Protein AF-A0AAP5QJF9-F1 (afdb_monomer_lite)

Structure (mmCIF, N/CA/C/O backbone):
data_AF-A0AAP5QJF9-F1
#
_entry.id   AF-A0AAP5QJF9-F1
#
loop_
_atom_site.group_PDB
_atom_site.id
_atom_site.type_symbol
_atom_site.label_atom_id
_atom_site.label_alt_id
_atom_site.label_comp_id
_atom_site.label_asym_id
_atom_site.label_entity_id
_atom_site.label_seq_id
_atom_site.pdbx_PDB_ins_code
_atom_site.Cartn_x
_atom_site.Cartn_y
_atom_site.Cartn_z
_atom_site.occupancy
_atom_site.B_iso_or_equiv
_atom_site.auth_seq_id
_atom_site.auth_comp_id
_atom_site.auth_asym_id
_atom_site.auth_atom_id
_atom_site.pdbx_PDB_model_num
ATOM 1 N N . GLY A 1 1 ? 22.782 22.108 -39.748 1.00 35.09 1 GLY A N 1
ATOM 2 C CA . GLY A 1 1 ? 23.891 21.528 -38.983 1.00 35.09 1 GLY A CA 1
ATOM 3 C C . GLY A 1 1 ? 23.324 20.318 -38.311 1.00 35.09 1 GLY A C 1
ATOM 4 O O . GLY A 1 1 ? 22.537 20.492 -37.391 1.00 35.09 1 GLY A O 1
ATOM 5 N N . ASP A 1 2 ? 23.595 19.149 -38.879 1.00 36.91 2 ASP A N 1
ATOM 6 C CA . ASP A 1 2 ? 23.110 17.876 -38.364 1.00 36.91 2 ASP A CA 1
ATOM 7 C C . ASP A 1 2 ? 23.613 17.688 -36.938 1.00 36.91 2 ASP A C 1
ATOM 9 O O . ASP A 1 2 ? 24.813 17.738 -36.668 1.00 36.91 2 ASP A O 1
ATOM 13 N N . VAL A 1 3 ? 22.670 17.543 -36.013 1.00 43.03 3 VAL A N 1
ATOM 14 C CA . VAL A 1 3 ? 22.968 17.090 -34.662 1.00 43.03 3 VAL A CA 1
ATOM 15 C C . VAL A 1 3 ? 23.299 15.613 -34.814 1.00 43.03 3 VAL A C 1
ATOM 17 O O . VAL A 1 3 ? 22.402 14.791 -34.993 1.00 43.03 3 VAL A O 1
ATOM 20 N N . ASP A 1 4 ? 24.596 15.316 -34.828 1.00 45.19 4 ASP A N 1
ATOM 21 C CA . ASP A 1 4 ? 25.165 13.974 -34.741 1.00 45.19 4 ASP A CA 1
ATOM 22 C C . ASP A 1 4 ? 24.701 13.353 -33.418 1.00 45.19 4 ASP A C 1
ATOM 24 O O . ASP A 1 4 ? 25.316 13.510 -32.364 1.00 45.19 4 ASP A O 1
ATOM 28 N N . LEU A 1 5 ? 23.509 12.758 -33.441 1.00 45.06 5 LEU A N 1
ATOM 29 C CA . LEU A 1 5 ? 23.016 11.953 -32.340 1.00 45.06 5 LEU A CA 1
ATOM 30 C C . LEU A 1 5 ? 23.913 10.717 -32.303 1.00 45.06 5 LEU A C 1
ATOM 32 O O . LEU A 1 5 ? 23.947 9.986 -33.295 1.00 45.06 5 LEU A O 1
ATOM 36 N N . PRO A 1 6 ? 24.622 10.453 -31.194 1.00 45.09 6 PRO A N 1
ATOM 37 C CA . PRO A 1 6 ? 25.480 9.293 -31.090 1.00 45.09 6 PRO A CA 1
ATOM 38 C C . PRO A 1 6 ? 24.593 8.047 -31.022 1.00 45.09 6 PRO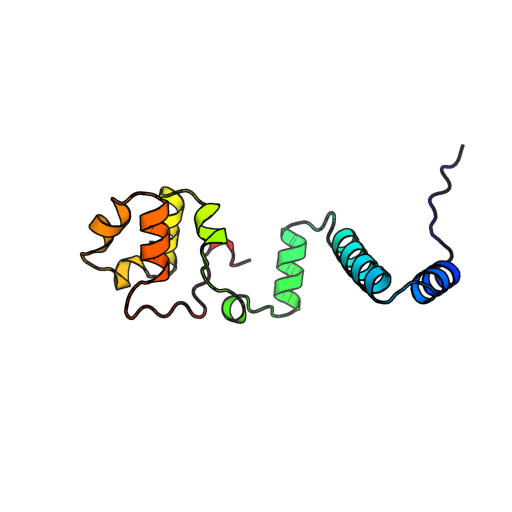 A C 1
ATOM 40 O O . PRO A 1 6 ? 24.313 7.514 -29.952 1.00 45.09 6 PRO A O 1
ATOM 43 N N . MET A 1 7 ? 24.170 7.535 -32.177 1.00 52.34 7 MET A N 1
ATOM 44 C CA . MET A 1 7 ? 23.945 6.105 -32.346 1.00 52.34 7 MET A CA 1
ATOM 45 C C . MET A 1 7 ? 25.328 5.463 -32.300 1.00 52.34 7 MET A C 1
ATOM 47 O O . MET A 1 7 ? 25.978 5.212 -33.312 1.00 52.34 7 MET A O 1
ATOM 51 N N . ALA A 1 8 ? 25.814 5.360 -31.065 1.00 57.19 8 ALA A N 1
ATOM 52 C CA . ALA A 1 8 ? 27.158 4.987 -30.701 1.00 57.19 8 ALA A CA 1
ATOM 53 C C . ALA A 1 8 ? 27.518 3.619 -31.284 1.00 57.19 8 ALA A C 1
ATOM 55 O O . ALA A 1 8 ? 26.708 2.693 -31.311 1.00 57.19 8 ALA A O 1
ATOM 56 N N . ASP A 1 9 ? 28.766 3.508 -31.719 1.00 78.88 9 ASP A N 1
ATOM 57 C CA . ASP A 1 9 ? 29.439 2.261 -32.052 1.00 78.88 9 ASP A CA 1
ATOM 58 C C . ASP A 1 9 ? 29.319 1.287 -30.863 1.00 78.88 9 ASP A C 1
ATOM 60 O O . ASP A 1 9 ? 30.087 1.351 -29.900 1.00 78.88 9 ASP A O 1
ATOM 64 N N . LEU A 1 10 ? 28.292 0.430 -30.906 1.00 76.38 10 LEU A N 1
ATOM 65 C CA . LEU A 1 10 ? 27.914 -0.477 -29.823 1.00 76.38 10 LEU A CA 1
ATOM 66 C C . LEU A 1 10 ? 29.108 -1.314 -29.322 1.00 76.38 10 LEU A C 1
ATOM 68 O O . LEU A 1 10 ? 29.290 -1.381 -28.106 1.00 76.38 10 LEU A O 1
ATOM 72 N N . PRO A 1 11 ? 29.969 -1.883 -30.194 1.00 80.88 11 PRO A N 1
ATOM 73 C CA . PRO A 1 11 ? 31.220 -2.512 -29.773 1.00 80.88 11 PRO A CA 1
ATOM 74 C C . PRO A 1 11 ? 32.099 -1.635 -28.872 1.00 80.88 11 PRO A C 1
ATOM 76 O O . PRO A 1 11 ? 32.540 -2.095 -27.820 1.00 80.88 11 PRO A O 1
ATOM 79 N N . LYS A 1 12 ? 32.326 -0.364 -29.232 1.00 80.94 12 LYS A N 1
ATOM 80 C CA . LYS A 1 12 ? 33.143 0.557 -28.421 1.00 80.94 12 LYS A CA 1
ATOM 81 C C . LYS A 1 12 ? 32.487 0.878 -27.084 1.00 80.94 12 LYS A C 1
ATOM 83 O O . LYS A 1 12 ? 33.176 0.917 -26.066 1.00 80.94 12 LYS A O 1
ATOM 88 N N . SER A 1 13 ? 31.171 1.074 -27.070 1.00 79.19 13 SER A N 1
ATOM 89 C CA . SER A 1 13 ? 30.416 1.305 -25.835 1.00 79.19 13 SER A CA 1
ATOM 90 C C . SER A 1 13 ? 30.492 0.099 -24.896 1.00 79.19 13 SER A C 1
ATOM 92 O O . SER A 1 13 ? 30.737 0.275 -23.707 1.00 79.19 13 SER A O 1
ATOM 94 N N . VAL A 1 14 ? 30.374 -1.126 -25.419 1.00 80.75 14 VAL A N 1
ATOM 95 C CA . VAL A 1 14 ? 30.504 -2.360 -24.626 1.00 80.75 14 VAL A CA 1
ATOM 96 C C . VAL A 1 14 ? 31.906 -2.486 -24.027 1.00 80.75 14 VAL A C 1
ATOM 98 O O . VAL A 1 14 ? 32.033 -2.731 -22.828 1.00 80.75 14 VAL A O 1
ATOM 101 N N . SER A 1 15 ? 32.957 -2.258 -24.821 1.00 86.19 15 SER A N 1
ATOM 102 C CA . SER A 1 15 ? 34.337 -2.295 -24.319 1.00 86.19 15 SER A CA 1
ATOM 103 C C . SER A 1 15 ? 34.605 -1.227 -23.253 1.00 86.19 15 SER A C 1
ATOM 105 O O . SER A 1 15 ? 35.295 -1.503 -22.273 1.00 86.19 15 SER A O 1
ATOM 107 N N . ALA A 1 16 ? 34.032 -0.028 -23.399 1.00 84.75 16 ALA A N 1
ATOM 108 C CA . ALA A 1 16 ? 34.156 1.038 -22.408 1.00 84.75 16 ALA A CA 1
ATOM 109 C C . ALA A 1 16 ? 33.483 0.671 -21.075 1.00 84.75 16 ALA A C 1
ATOM 111 O O . ALA A 1 16 ? 34.078 0.888 -20.024 1.00 84.75 16 ALA A O 1
ATOM 112 N N . VAL A 1 17 ? 32.287 0.067 -21.104 1.00 84.00 17 VAL A N 1
ATOM 113 C CA . VAL A 1 17 ? 31.589 -0.402 -19.893 1.00 84.00 17 VAL A CA 1
ATOM 114 C C . VAL A 1 17 ? 32.374 -1.519 -19.200 1.00 84.00 17 VAL A C 1
ATOM 116 O O . VAL A 1 17 ? 32.571 -1.458 -17.987 1.00 84.00 17 VAL A O 1
ATOM 119 N N . GLN A 1 18 ? 32.885 -2.495 -19.959 1.00 86.62 18 GLN A N 1
ATOM 120 C CA . GLN A 1 18 ? 33.666 -3.619 -19.420 1.00 86.62 18 GLN A CA 1
ATOM 121 C C . GLN A 1 18 ? 34.971 -3.182 -18.738 1.00 86.62 18 GLN A C 1
ATOM 123 O O . GLN A 1 18 ? 35.438 -3.858 -17.826 1.00 86.62 18 GLN A O 1
ATOM 128 N N . ALA A 1 19 ? 35.547 -2.051 -19.151 1.00 90.50 19 ALA A N 1
ATOM 129 C CA . ALA A 1 19 ? 36.758 -1.493 -18.552 1.00 90.50 19 ALA A CA 1
ATOM 130 C C . ALA A 1 19 ? 36.514 -0.746 -17.221 1.00 90.50 19 ALA A C 1
ATOM 132 O O . ALA A 1 19 ? 37.474 -0.341 -16.565 1.00 90.50 19 ALA A O 1
ATOM 133 N N . THR A 1 20 ? 35.256 -0.535 -16.813 1.00 90.94 20 THR A N 1
ATOM 134 C CA . THR A 1 20 ? 34.912 0.129 -15.542 1.00 90.94 20 THR A CA 1
ATOM 135 C C . THR A 1 20 ? 34.842 -0.851 -14.366 1.00 90.94 20 THR A C 1
ATOM 137 O O . THR A 1 20 ? 34.798 -2.066 -14.554 1.00 90.94 20 THR A O 1
ATOM 140 N N . SER A 1 21 ? 34.820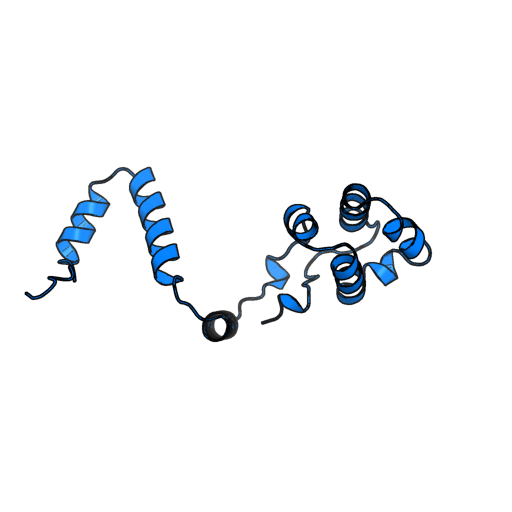 -0.331 -13.133 1.00 92.38 21 SER A N 1
ATOM 141 C CA . SER A 1 21 ? 34.676 -1.156 -11.927 1.00 92.38 21 SER A CA 1
ATOM 142 C C . SER A 1 21 ? 33.288 -1.800 -11.829 1.00 92.38 21 SER A C 1
ATOM 144 O O . SER A 1 21 ? 32.308 -1.251 -12.327 1.00 92.38 21 SER A O 1
ATOM 146 N N . GLU A 1 22 ? 33.176 -2.925 -11.116 1.00 87.56 22 GLU A N 1
ATOM 147 C CA . GLU A 1 22 ? 31.902 -3.646 -10.931 1.00 87.56 22 GLU A CA 1
ATOM 148 C C . GLU A 1 22 ? 30.776 -2.751 -10.396 1.00 87.56 22 GLU A C 1
ATOM 150 O O . GLU A 1 22 ? 29.637 -2.839 -10.851 1.00 87.56 22 GLU A O 1
ATOM 155 N N . LYS A 1 23 ? 31.099 -1.829 -9.478 1.00 88.88 23 LYS A N 1
ATOM 156 C CA . LYS A 1 23 ? 30.132 -0.847 -8.974 1.00 88.88 23 LYS A CA 1
ATOM 157 C C . LYS A 1 23 ? 29.606 0.054 -10.097 1.00 88.88 23 LYS A C 1
ATOM 159 O O . LYS A 1 23 ? 28.404 0.274 -10.185 1.00 88.88 23 LYS A O 1
ATOM 164 N N . VAL A 1 24 ? 30.493 0.569 -10.947 1.00 88.25 24 VAL A N 1
ATOM 165 C CA . VAL A 1 24 ? 30.115 1.446 -12.065 1.00 88.25 24 VAL A CA 1
ATOM 166 C C . VAL A 1 24 ? 29.311 0.673 -13.111 1.00 88.25 24 VAL A C 1
ATOM 168 O O . VAL A 1 24 ? 28.340 1.204 -13.638 1.00 88.25 24 VAL A O 1
ATOM 171 N N . GLN A 1 25 ? 29.643 -0.595 -13.360 1.00 86.94 25 GLN A N 1
ATOM 172 C CA . GLN A 1 25 ? 28.851 -1.460 -14.238 1.00 86.94 25 GLN A CA 1
ATOM 173 C C . GLN A 1 25 ? 27.434 -1.689 -13.690 1.00 86.94 25 GLN A C 1
ATOM 175 O O . GLN A 1 25 ? 26.467 -1.593 -14.444 1.00 86.94 25 GLN A O 1
ATOM 180 N N . ALA A 1 26 ? 27.291 -1.941 -12.385 1.00 81.44 26 ALA A N 1
ATOM 181 C CA . ALA A 1 26 ? 25.987 -2.086 -11.741 1.00 81.44 26 ALA A CA 1
ATOM 182 C C . ALA A 1 26 ? 25.157 -0.792 -11.828 1.00 81.44 26 ALA A C 1
ATOM 184 O O . ALA A 1 26 ? 23.987 -0.836 -12.210 1.00 81.44 26 ALA A O 1
ATOM 185 N N . ASP A 1 27 ? 25.776 0.359 -11.553 1.00 80.06 27 ASP A N 1
ATOM 186 C CA . ASP A 1 27 ? 25.128 1.670 -11.663 1.00 80.06 27 ASP A CA 1
ATOM 187 C C . ASP A 1 27 ? 24.686 1.958 -13.119 1.00 80.06 27 ASP A C 1
ATOM 189 O O . ASP A 1 27 ? 23.576 2.441 -13.348 1.00 80.06 27 ASP A O 1
ATOM 193 N N . LEU A 1 28 ? 25.501 1.592 -14.119 1.00 87.06 28 LEU A N 1
ATOM 194 C CA . LEU A 1 28 ? 25.164 1.719 -15.545 1.00 87.06 28 LEU A CA 1
ATOM 195 C C . LEU A 1 28 ? 24.028 0.784 -15.978 1.00 87.06 28 LEU A C 1
ATOM 197 O O . LEU A 1 28 ? 23.180 1.190 -16.770 1.00 87.06 28 LEU A O 1
ATOM 201 N N . MET A 1 29 ? 23.970 -0.443 -15.455 1.00 81.88 29 MET A N 1
ATOM 202 C CA . MET A 1 29 ? 22.858 -1.368 -15.707 1.00 81.88 29 MET A CA 1
ATOM 203 C C . MET A 1 29 ? 21.540 -0.838 -15.135 1.00 81.88 29 MET A C 1
ATOM 205 O O . MET A 1 29 ? 20.501 -0.924 -15.789 1.00 81.88 29 MET A O 1
ATOM 209 N N . ILE A 1 30 ? 21.581 -0.242 -13.941 1.00 76.06 30 ILE A N 1
ATOM 210 C CA . ILE A 1 30 ? 20.424 0.426 -13.336 1.00 76.06 30 ILE A CA 1
ATOM 211 C C . ILE A 1 30 ? 20.000 1.630 -14.188 1.00 76.06 30 ILE A C 1
ATOM 213 O O . ILE A 1 30 ? 18.821 1.765 -14.510 1.00 76.06 30 ILE A O 1
ATOM 217 N N . ALA A 1 31 ? 20.944 2.475 -14.609 1.00 77.25 31 ALA A N 1
ATOM 218 C CA . ALA A 1 31 ? 20.661 3.627 -15.466 1.00 77.25 31 ALA A CA 1
ATOM 219 C C . ALA A 1 31 ? 20.081 3.219 -16.832 1.00 77.25 31 ALA A C 1
ATOM 221 O O . ALA A 1 31 ? 19.144 3.848 -17.316 1.00 77.25 31 ALA A O 1
ATOM 222 N N . MET A 1 32 ? 20.585 2.135 -17.428 1.00 82.38 32 MET A N 1
ATOM 223 C CA . MET A 1 32 ? 20.046 1.564 -18.663 1.00 82.38 32 MET A CA 1
ATOM 224 C C . MET A 1 32 ? 18.616 1.057 -18.471 1.00 82.38 32 MET A C 1
ATOM 226 O O . MET A 1 32 ? 17.773 1.293 -19.332 1.00 82.38 32 MET A O 1
ATOM 230 N N . LEU A 1 33 ? 18.323 0.395 -17.347 1.00 79.38 33 LEU A N 1
ATOM 231 C CA . LEU A 1 33 ? 16.959 -0.011 -17.018 1.00 79.38 33 LEU A CA 1
ATOM 232 C C . LEU A 1 33 ? 16.041 1.211 -16.909 1.00 79.38 33 LEU A C 1
ATOM 234 O O . LEU A 1 33 ? 14.973 1.200 -17.513 1.00 79.38 33 LEU A O 1
ATOM 238 N N . PHE A 1 34 ? 16.466 2.262 -16.199 1.00 74.94 34 PHE A N 1
ATOM 239 C CA . PHE A 1 34 ? 15.712 3.514 -16.103 1.00 74.94 34 PHE A CA 1
ATOM 240 C C . PHE A 1 34 ? 15.451 4.138 -17.477 1.00 74.94 34 PHE A C 1
ATOM 242 O O . PHE A 1 34 ? 14.308 4.464 -17.774 1.00 74.94 34 PHE A O 1
ATOM 249 N N . ALA A 1 35 ? 16.467 4.221 -18.339 1.00 82.31 35 ALA A N 1
ATOM 250 C CA . ALA A 1 35 ? 16.319 4.728 -19.703 1.00 82.31 35 ALA A CA 1
ATOM 251 C C . ALA A 1 35 ? 15.389 3.850 -20.563 1.00 82.31 35 ALA A C 1
ATOM 253 O O . ALA A 1 35 ? 14.642 4.358 -21.392 1.00 82.31 35 ALA A O 1
ATOM 254 N N . ALA A 1 36 ? 15.397 2.529 -20.362 1.00 77.12 36 ALA A N 1
ATOM 255 C CA . ALA A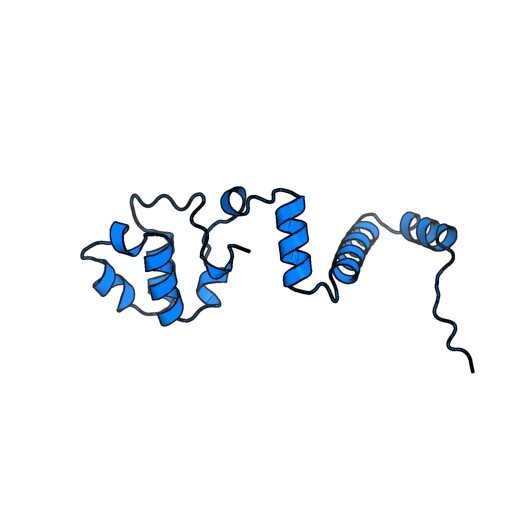 1 36 ? 14.538 1.602 -21.097 1.00 77.12 36 ALA A CA 1
ATOM 256 C C . ALA A 1 36 ? 13.062 1.666 -20.666 1.00 77.12 36 ALA A C 1
ATOM 258 O O . ALA A 1 36 ? 12.180 1.336 -21.461 1.00 77.12 36 ALA A O 1
ATOM 259 N N . ILE A 1 37 ? 12.786 2.062 -19.418 1.00 77.12 37 ILE A N 1
ATOM 260 C CA . ILE A 1 37 ? 11.418 2.267 -18.913 1.00 77.12 37 ILE A CA 1
ATOM 261 C C . ILE A 1 37 ? 10.960 3.730 -19.019 1.00 77.12 37 ILE A C 1
ATOM 263 O O . ILE A 1 37 ? 9.780 4.016 -18.810 1.00 77.12 37 ILE A O 1
ATOM 267 N N . GLU A 1 38 ? 11.860 4.658 -19.345 1.00 77.38 38 GLU A N 1
ATOM 268 C CA . GLU A 1 38 ? 11.534 6.062 -19.583 1.00 77.38 38 GLU A CA 1
ATOM 269 C C . GLU A 1 38 ? 10.613 6.190 -20.810 1.00 77.38 38 GLU A C 1
ATOM 271 O O . GLU A 1 38 ? 10.865 5.629 -21.874 1.00 77.38 38 GLU A O 1
ATOM 276 N N . GLY A 1 39 ? 9.485 6.890 -20.652 1.00 72.88 39 GLY A N 1
ATOM 277 C CA . GLY A 1 39 ? 8.458 7.007 -21.698 1.00 72.88 39 GLY A CA 1
ATOM 278 C C . GLY A 1 39 ? 7.557 5.775 -21.857 1.00 72.88 39 GLY A C 1
ATOM 279 O O . GLY A 1 39 ? 6.737 5.717 -22.777 1.00 72.88 39 GLY A O 1
ATOM 280 N N . LEU A 1 40 ? 7.672 4.784 -20.970 1.00 79.81 40 LEU A N 1
ATOM 281 C CA . LEU A 1 40 ? 6.806 3.616 -20.992 1.00 79.81 40 LEU A CA 1
ATOM 282 C C . LEU A 1 40 ? 5.418 3.976 -20.437 1.00 79.81 40 LEU A C 1
ATOM 284 O O . LEU A 1 40 ? 5.201 4.080 -19.233 1.00 79.81 40 LEU A O 1
ATOM 288 N N . GLU A 1 41 ? 4.472 4.171 -21.355 1.00 79.69 41 GLU A N 1
ATOM 289 C CA . GLU A 1 41 ? 3.058 4.427 -21.061 1.00 79.69 41 GLU A CA 1
ATOM 290 C C . GLU A 1 41 ? 2.472 3.370 -20.114 1.00 79.69 41 GLU A C 1
ATOM 292 O O . GLU A 1 41 ? 2.712 2.169 -20.284 1.00 79.69 41 GLU A O 1
ATOM 297 N N . VAL A 1 42 ? 1.603 3.791 -19.187 1.00 73.88 42 VAL A N 1
ATOM 298 C CA . VAL A 1 42 ? 0.933 2.894 -18.221 1.00 73.88 42 VAL A CA 1
ATOM 299 C C . VAL A 1 42 ? 0.263 1.716 -18.934 1.00 73.88 42 VAL A C 1
ATOM 301 O O . VAL A 1 42 ? 0.386 0.572 -18.507 1.00 73.88 42 VAL A O 1
ATOM 304 N N . THR A 1 43 ? -0.369 1.961 -20.084 1.00 77.31 43 THR A N 1
ATOM 305 C CA . THR A 1 43 ? -1.001 0.911 -20.901 1.00 77.31 43 THR A CA 1
ATOM 306 C C . THR A 1 43 ? -0.002 -0.148 -21.376 1.00 77.31 43 THR A C 1
ATOM 308 O O . THR A 1 43 ? -0.315 -1.340 -21.371 1.00 77.31 43 THR A O 1
ATOM 311 N N . ARG A 1 44 ? 1.211 0.260 -21.767 1.00 77.81 44 ARG A N 1
ATOM 312 C CA . ARG A 1 44 ? 2.265 -0.648 -22.237 1.00 77.81 44 ARG A CA 1
ATOM 313 C C . ARG A 1 44 ? 2.897 -1.412 -21.074 1.00 77.81 44 ARG A C 1
ATOM 315 O O . ARG A 1 44 ? 3.160 -2.602 -21.226 1.00 77.81 44 ARG A O 1
ATOM 322 N N . LEU A 1 45 ? 3.051 -0.774 -19.910 1.00 78.00 45 LEU A N 1
ATOM 323 C CA . LEU A 1 45 ? 3.489 -1.444 -18.680 1.00 78.00 45 LEU A CA 1
ATOM 324 C C . LEU A 1 45 ? 2.509 -2.550 -18.301 1.00 78.00 45 LEU A C 1
ATOM 326 O O . LEU A 1 45 ? 2.895 -3.702 -18.142 1.00 78.00 45 LEU A O 1
ATOM 330 N N . THR A 1 46 ? 1.221 -2.216 -18.266 1.00 75.25 46 THR A N 1
ATOM 331 C CA . THR A 1 46 ? 0.134 -3.154 -17.987 1.00 75.25 46 THR A CA 1
ATOM 332 C C . THR A 1 46 ? 0.123 -4.337 -18.957 1.00 75.25 46 THR A C 1
ATOM 334 O O . THR A 1 46 ? -0.051 -5.482 -18.539 1.00 75.25 46 THR A O 1
ATOM 337 N N . GLN A 1 47 ? 0.322 -4.092 -20.256 1.00 78.69 47 GLN A N 1
ATOM 338 C CA . GLN A 1 47 ? 0.409 -5.155 -21.263 1.00 78.69 47 GLN A CA 1
ATOM 339 C C . GLN A 1 47 ? 1.628 -6.058 -21.052 1.00 78.69 47 GLN A C 1
ATOM 341 O O . GLN A 1 47 ? 1.488 -7.277 -21.137 1.00 78.69 47 GLN A O 1
ATOM 346 N N . LEU A 1 48 ? 2.788 -5.481 -20.728 1.00 79.94 48 LEU A N 1
ATOM 347 C CA . LEU A 1 48 ? 4.009 -6.227 -20.427 1.00 79.94 48 LEU A CA 1
ATOM 348 C C . LEU A 1 48 ? 3.831 -7.087 -19.167 1.00 79.94 48 LEU A C 1
ATOM 350 O O . LEU A 1 48 ? 4.138 -8.278 -19.158 1.00 79.94 48 LEU A O 1
ATOM 354 N N . CYS A 1 49 ? 3.252 -6.530 -18.106 1.00 78.62 49 CYS A N 1
ATOM 355 C CA . CYS A 1 49 ? 2.972 -7.293 -16.897 1.00 78.62 49 CYS A CA 1
ATOM 356 C C . CYS A 1 49 ? 1.991 -8.452 -17.165 1.00 78.62 49 CYS A C 1
ATOM 358 O O . CYS A 1 49 ? 2.191 -9.558 -16.656 1.00 78.62 49 CYS A O 1
ATOM 360 N N . LYS A 1 50 ? 0.977 -8.241 -18.019 1.00 77.50 50 LYS A N 1
ATOM 361 C CA . LYS A 1 50 ? 0.049 -9.295 -18.468 1.00 77.50 50 LYS A CA 1
ATOM 362 C C . LYS A 1 50 ? 0.748 -10.370 -19.303 1.00 77.50 50 LYS A C 1
ATOM 364 O O . LYS A 1 50 ? 0.536 -11.555 -19.044 1.00 77.50 50 LYS A O 1
ATOM 369 N N . SER A 1 51 ? 1.601 -9.998 -20.261 1.00 79.38 51 SER A N 1
ATOM 370 C CA . SER A 1 51 ? 2.315 -10.959 -21.119 1.00 79.38 51 SER A CA 1
ATOM 371 C C . SER A 1 51 ? 3.300 -11.824 -20.333 1.00 79.38 51 SER A C 1
ATOM 373 O O . SER A 1 51 ? 3.404 -13.023 -20.587 1.00 79.38 51 SER A O 1
ATOM 375 N N . HIS A 1 52 ? 3.967 -11.247 -19.332 1.00 79.75 52 HIS A N 1
ATOM 376 C CA . HIS A 1 52 ? 4.902 -11.963 -18.463 1.00 79.75 52 HIS A CA 1
ATOM 377 C C . HIS A 1 52 ? 4.226 -12.723 -17.314 1.00 79.75 52 HIS A C 1
ATOM 379 O O . HIS A 1 52 ? 4.922 -13.317 -16.491 1.00 79.75 52 HIS A O 1
ATOM 385 N N . LYS A 1 53 ? 2.884 -12.740 -17.256 1.00 76.56 53 LYS A N 1
ATOM 386 C CA . LYS A 1 53 ? 2.109 -13.357 -16.166 1.00 76.56 53 LYS A CA 1
ATOM 387 C C . LYS A 1 53 ? 2.598 -12.892 -14.788 1.00 76.56 53 LYS A C 1
ATOM 389 O O . LYS A 1 53 ? 2.686 -13.694 -13.856 1.00 76.56 53 LYS A O 1
ATOM 394 N N . LEU A 1 54 ? 2.955 -11.608 -14.676 1.00 79.88 54 LEU A N 1
ATOM 395 C CA . LEU A 1 54 ? 3.440 -11.034 -13.431 1.00 79.88 54 LEU A CA 1
ATOM 396 C C . LEU A 1 54 ? 2.316 -11.094 -12.398 1.00 79.88 54 LEU A C 1
ATOM 398 O O . LEU A 1 54 ? 1.304 -10.406 -12.517 1.00 79.88 54 LEU A O 1
ATOM 402 N N . ASP A 1 55 ? 2.508 -11.916 -11.375 1.00 79.00 55 ASP A N 1
ATOM 403 C CA . ASP A 1 55 ? 1.581 -11.999 -10.259 1.00 79.00 55 ASP A CA 1
ATOM 404 C C . ASP A 1 55 ? 2.083 -11.113 -9.121 1.00 79.00 55 ASP A C 1
ATOM 406 O O . ASP A 1 55 ? 2.822 -11.559 -8.239 1.00 79.00 55 ASP A O 1
ATOM 410 N N . LEU A 1 56 ? 1.677 -9.839 -9.139 1.00 79.94 56 LEU A N 1
ATOM 411 C CA . LEU A 1 56 ? 2.025 -8.890 -8.079 1.00 79.94 56 LEU A CA 1
ATOM 412 C C . LEU A 1 56 ? 1.592 -9.375 -6.696 1.00 79.94 56 LEU A C 1
ATOM 414 O O . LEU A 1 56 ? 2.220 -9.000 -5.713 1.00 79.94 56 LEU A O 1
ATOM 418 N N . LYS A 1 57 ? 0.584 -10.251 -6.587 1.00 82.25 57 LYS A N 1
ATOM 419 C CA . LYS A 1 57 ? 0.168 -10.794 -5.288 1.00 82.25 57 LYS A CA 1
ATOM 420 C C . LYS A 1 57 ? 1.281 -11.594 -4.607 1.00 82.25 57 LYS A C 1
ATOM 422 O O . LYS A 1 57 ? 1.277 -11.683 -3.385 1.00 82.25 57 LYS A O 1
ATOM 427 N N . LYS A 1 58 ? 2.230 -12.152 -5.368 1.00 81.25 58 LYS A N 1
ATOM 428 C CA . LYS A 1 58 ? 3.369 -12.916 -4.827 1.00 81.25 58 LYS A CA 1
ATOM 429 C C . LYS A 1 58 ? 4.467 -12.039 -4.233 1.00 81.25 58 LYS A C 1
ATOM 431 O O . LYS A 1 58 ? 5.249 -12.528 -3.426 1.00 81.25 58 LYS A O 1
ATOM 436 N N . HIS A 1 59 ? 4.542 -10.777 -4.647 1.00 80.94 59 HIS A N 1
ATOM 437 C CA . HIS A 1 59 ? 5.634 -9.866 -4.289 1.00 80.94 59 HIS A CA 1
ATOM 438 C C . HIS A 1 59 ? 5.159 -8.651 -3.491 1.00 80.94 59 HIS A C 1
ATOM 440 O O . HIS A 1 59 ? 5.963 -7.976 -2.855 1.00 80.94 59 HIS A O 1
ATOM 446 N N . TRP A 1 60 ? 3.858 -8.375 -3.514 1.00 86.38 60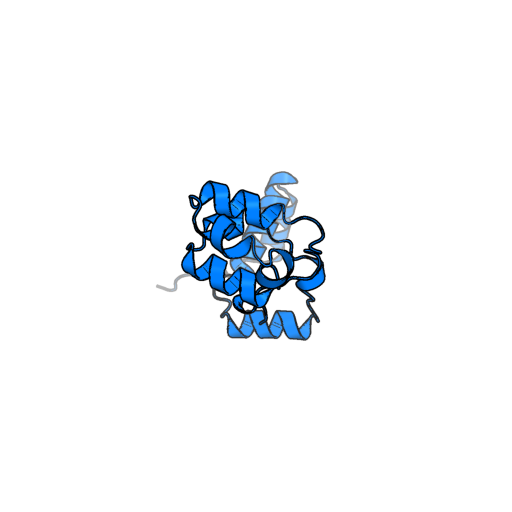 TRP A N 1
ATOM 447 C CA . TRP A 1 60 ? 3.256 -7.272 -2.791 1.00 86.38 60 TRP A CA 1
ATOM 448 C C . TRP A 1 60 ? 3.181 -7.554 -1.293 1.00 86.38 60 TRP A C 1
ATOM 450 O O . TRP A 1 60 ? 2.710 -8.609 -0.859 1.00 86.38 60 TRP A O 1
ATOM 460 N N . LYS A 1 61 ? 3.561 -6.548 -0.511 1.00 86.56 61 LYS A N 1
ATOM 461 C CA . LYS A 1 61 ? 3.330 -6.476 0.924 1.00 86.56 61 LYS A CA 1
ATOM 462 C C . LYS A 1 61 ? 2.834 -5.074 1.243 1.00 86.56 61 LYS A C 1
ATOM 464 O O . LYS A 1 61 ? 3.389 -4.103 0.746 1.00 86.56 61 LYS A O 1
ATOM 469 N N . LEU A 1 62 ? 1.801 -4.978 2.076 1.00 90.81 62 LEU A N 1
ATOM 470 C CA . LEU A 1 62 ? 1.408 -3.689 2.625 1.00 90.81 62 LEU A CA 1
ATOM 471 C C . LEU A 1 62 ? 2.493 -3.216 3.600 1.00 90.81 62 LEU A C 1
ATOM 473 O O . LEU A 1 62 ? 2.816 -3.933 4.551 1.00 90.81 62 LEU A O 1
ATOM 477 N N . ASP A 1 63 ? 3.048 -2.035 3.360 1.00 92.69 63 ASP A N 1
ATOM 478 C CA . ASP A 1 63 ? 4.117 -1.452 4.163 1.00 92.69 63 ASP A CA 1
ATOM 479 C C . ASP A 1 63 ? 3.782 -0.029 4.630 1.00 92.69 63 ASP A C 1
ATOM 481 O O . ASP A 1 63 ? 2.710 0.524 4.356 1.00 92.69 63 ASP A O 1
ATOM 485 N N . LYS A 1 64 ? 4.683 0.527 5.440 1.00 94.06 64 LYS A N 1
ATOM 486 C CA . LYS A 1 64 ? 4.510 1.843 6.047 1.00 94.06 64 LYS A CA 1
ATOM 487 C C . LYS A 1 64 ? 4.673 2.936 4.998 1.00 94.06 64 LYS A C 1
ATOM 489 O O . LYS A 1 64 ? 3.880 3.871 4.974 1.00 94.06 64 LYS A O 1
ATOM 494 N N . GLU A 1 65 ? 5.665 2.789 4.135 1.00 92.44 65 GLU A N 1
ATOM 495 C CA . GLU A 1 65 ? 6.050 3.735 3.101 1.00 92.44 65 GLU A CA 1
ATOM 496 C C . GLU A 1 65 ? 4.883 3.999 2.143 1.00 92.44 65 GLU A C 1
ATOM 498 O O . GLU A 1 65 ? 4.520 5.151 1.917 1.00 92.44 65 GLU A O 1
ATOM 503 N N . PHE A 1 66 ? 4.207 2.953 1.661 1.00 91.12 66 PHE A N 1
ATOM 504 C CA . PHE A 1 66 ? 3.012 3.084 0.829 1.00 91.12 66 PHE A CA 1
ATOM 505 C C . PHE A 1 66 ? 1.874 3.808 1.557 1.00 91.12 66 PHE A C 1
ATOM 507 O O . PHE A 1 66 ? 1.232 4.701 1.000 1.00 91.12 66 PHE A O 1
ATOM 514 N N . LEU A 1 67 ? 1.621 3.445 2.817 1.00 93.94 67 LEU A N 1
ATOM 515 C CA . LEU A 1 67 ? 0.563 4.063 3.612 1.00 93.94 67 LEU A CA 1
ATOM 516 C C . LEU A 1 67 ? 0.858 5.544 3.920 1.00 93.94 67 LEU A C 1
ATOM 518 O O . LEU A 1 67 ? -0.061 6.357 4.005 1.00 93.94 67 LEU A O 1
ATOM 522 N N . GLU A 1 68 ? 2.123 5.939 4.049 1.00 95.00 68 GLU A N 1
ATOM 523 C CA . GLU A 1 68 ? 2.505 7.341 4.241 1.00 95.00 68 GLU A CA 1
ATOM 524 C C . GLU A 1 68 ? 2.199 8.216 3.018 1.00 95.00 68 GLU A C 1
ATOM 526 O O . GLU A 1 68 ? 1.841 9.387 3.201 1.00 95.00 68 GLU A O 1
ATOM 531 N N . LEU A 1 69 ? 2.239 7.649 1.808 1.00 92.94 69 LEU A N 1
ATOM 532 C CA . LEU A 1 69 ? 1.945 8.352 0.553 1.00 92.94 69 LEU A CA 1
ATOM 533 C C . LEU A 1 69 ? 0.458 8.678 0.374 1.00 92.94 69 LEU A C 1
ATOM 535 O O . LEU A 1 69 ? 0.126 9.686 -0.246 1.00 92.94 69 LEU A O 1
ATOM 539 N N . ILE A 1 70 ? -0.437 7.862 0.932 1.00 91.88 70 ILE A N 1
ATOM 540 C CA . ILE A 1 70 ? -1.885 8.010 0.735 1.00 91.88 70 ILE A CA 1
ATOM 541 C C . ILE A 1 70 ? -2.563 8.760 1.888 1.00 91.88 70 ILE A C 1
ATOM 543 O O . ILE A 1 70 ? -2.073 8.841 3.017 1.00 91.88 70 ILE A O 1
ATOM 547 N N . THR A 1 71 ? -3.719 9.349 1.618 1.00 94.31 71 THR A N 1
ATOM 548 C CA . THR A 1 71 ? -4.561 10.054 2.590 1.00 94.31 71 THR A CA 1
ATOM 549 C C . THR A 1 71 ? -5.338 9.086 3.485 1.00 94.31 71 THR A C 1
ATOM 551 O O . THR A 1 71 ? -5.558 7.923 3.152 1.00 94.31 71 THR A O 1
ATOM 554 N N . LYS A 1 72 ? -5.840 9.575 4.627 1.00 93.38 72 LYS A N 1
ATOM 555 C CA . LYS A 1 72 ? -6.709 8.774 5.510 1.00 93.38 72 LYS A CA 1
ATOM 556 C C . LYS A 1 72 ? -7.981 8.272 4.814 1.00 93.38 72 LYS A C 1
ATOM 558 O O . LYS A 1 72 ? -8.439 7.173 5.110 1.00 93.38 72 LYS A O 1
ATOM 563 N N . SER A 1 73 ? -8.558 9.068 3.914 1.00 93.19 73 SER A N 1
ATOM 564 C CA . SER A 1 73 ? -9.718 8.667 3.111 1.00 93.19 73 SER A CA 1
ATOM 565 C C . SER A 1 73 ? -9.383 7.517 2.163 1.00 93.19 73 SER A C 1
ATOM 567 O O . SER A 1 73 ? -10.167 6.581 2.045 1.00 93.19 73 SER A O 1
ATOM 569 N N . GLU A 1 74 ? -8.201 7.534 1.548 1.00 93.19 74 GLU A N 1
ATOM 570 C CA . GLU A 1 74 ? -7.729 6.436 0.696 1.00 93.19 74 GLU A CA 1
ATOM 571 C C . GLU A 1 74 ? -7.393 5.187 1.516 1.00 93.19 74 GLU A C 1
ATOM 573 O O . GLU A 1 74 ? -7.714 4.084 1.088 1.00 93.19 74 GLU A O 1
ATOM 578 N N . MET A 1 75 ? -6.842 5.332 2.729 1.00 95.00 75 MET A N 1
ATOM 579 C CA . MET A 1 75 ? -6.648 4.207 3.658 1.00 95.00 75 MET A CA 1
ATOM 580 C C . MET A 1 75 ? -7.966 3.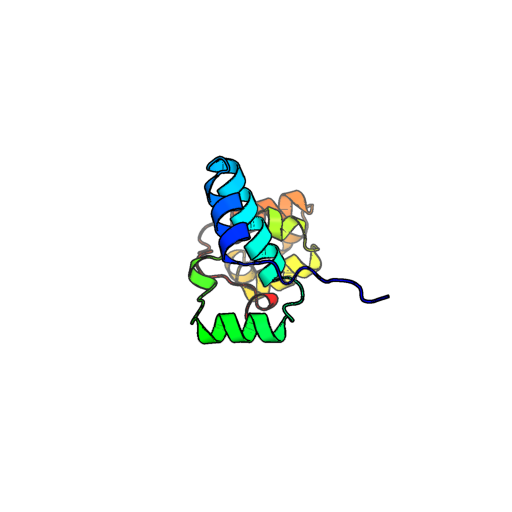516 4.023 1.00 95.00 75 MET A C 1
ATOM 582 O O . MET A 1 75 ? -7.984 2.307 4.237 1.00 95.00 75 MET A O 1
ATOM 586 N N . LEU A 1 76 ? -9.065 4.272 4.109 1.00 93.12 76 LEU A N 1
ATOM 587 C CA . LEU A 1 76 ? -10.385 3.716 4.398 1.00 93.12 76 LEU A CA 1
ATOM 588 C C . LEU A 1 76 ? -10.873 2.858 3.231 1.00 93.12 76 LEU A C 1
ATOM 590 O O . LEU A 1 76 ? -11.274 1.718 3.441 1.00 93.12 76 LEU A O 1
ATOM 594 N N . VAL A 1 77 ? -10.752 3.373 2.006 1.00 92.69 77 VAL A N 1
ATOM 595 C CA . VAL A 1 77 ? -11.059 2.607 0.791 1.00 92.69 77 VAL A CA 1
ATOM 596 C C . VAL A 1 77 ? -10.165 1.370 0.696 1.00 92.69 77 VAL A C 1
ATOM 598 O O . VAL A 1 77 ? -10.660 0.271 0.472 1.00 92.69 77 VAL A O 1
ATOM 601 N N . LEU A 1 78 ? -8.862 1.517 0.940 1.00 93.88 78 LEU A N 1
ATOM 602 C CA . LEU A 1 78 ? -7.909 0.411 0.951 1.00 93.88 78 LEU A CA 1
ATOM 603 C C . LEU A 1 78 ? -8.323 -0.681 1.944 1.00 93.88 78 LEU A C 1
ATOM 605 O O . LEU A 1 78 ? -8.349 -1.855 1.579 1.00 93.88 78 LEU A O 1
ATOM 609 N N . ALA A 1 79 ? -8.651 -0.305 3.183 1.00 93.94 79 ALA A N 1
ATOM 610 C CA . ALA A 1 79 ? -9.048 -1.246 4.223 1.00 93.94 79 ALA A CA 1
ATOM 611 C C . ALA A 1 79 ? -10.326 -2.018 3.860 1.00 93.94 79 ALA A C 1
ATOM 613 O O . ALA A 1 79 ? -10.447 -3.192 4.220 1.00 93.94 79 ALA A O 1
ATOM 614 N N . ASP A 1 80 ? -11.233 -1.390 3.113 1.00 92.81 80 ASP A N 1
ATOM 615 C CA . ASP A 1 80 ? -12.439 -2.026 2.578 1.00 92.81 80 ASP A CA 1
ATOM 616 C C . ASP A 1 80 ? -12.085 -3.004 1.453 1.00 92.81 80 ASP A C 1
ATOM 618 O O . ASP A 1 80 ? -12.585 -4.124 1.411 1.00 92.81 80 ASP A O 1
ATOM 622 N N . GLU A 1 81 ? -11.170 -2.622 0.562 1.00 92.62 81 GLU A N 1
ATOM 623 C CA . GLU A 1 81 ? -10.790 -3.433 -0.596 1.00 92.62 81 GLU A CA 1
ATOM 624 C C . GLU A 1 81 ? -10.024 -4.708 -0.252 1.00 92.62 81 GLU A C 1
ATOM 626 O O . GLU A 1 81 ? -10.180 -5.719 -0.944 1.00 92.62 81 GLU A O 1
ATOM 631 N N . ILE A 1 82 ? -9.166 -4.659 0.768 1.00 92.19 82 ILE A N 1
ATOM 632 C CA . ILE A 1 82 ? -8.317 -5.797 1.139 1.00 92.19 82 ILE A CA 1
ATOM 633 C C . ILE A 1 82 ? -8.882 -6.616 2.310 1.00 92.19 82 ILE A C 1
ATOM 635 O O . ILE A 1 82 ? -8.347 -7.682 2.631 1.00 92.19 82 ILE A O 1
ATOM 639 N N . GLY A 1 83 ? -9.996 -6.172 2.902 1.00 92.69 83 GLY A N 1
ATOM 640 C CA . GLY A 1 83 ? -10.710 -6.877 3.972 1.00 92.69 83 GLY A CA 1
ATOM 641 C C . GLY A 1 83 ? -10.207 -6.573 5.386 1.00 92.69 83 GLY A C 1
ATOM 642 O O . GLY A 1 83 ? -10.540 -7.296 6.321 1.00 92.69 83 GLY A O 1
ATOM 643 N N . ILE A 1 84 ? -9.422 -5.506 5.575 1.00 94.19 84 ILE A N 1
ATOM 644 C CA . ILE A 1 84 ? -9.022 -5.056 6.918 1.00 94.19 84 ILE A CA 1
ATOM 645 C C . ILE A 1 84 ? -10.243 -4.581 7.715 1.00 94.19 84 ILE A C 1
ATOM 647 O O . ILE A 1 84 ? -10.289 -4.796 8.925 1.00 94.19 84 ILE A O 1
ATOM 651 N N . ARG A 1 85 ? -11.249 -3.966 7.070 1.00 93.56 85 ARG A N 1
ATOM 652 C CA . ARG A 1 85 ? -12.473 -3.559 7.78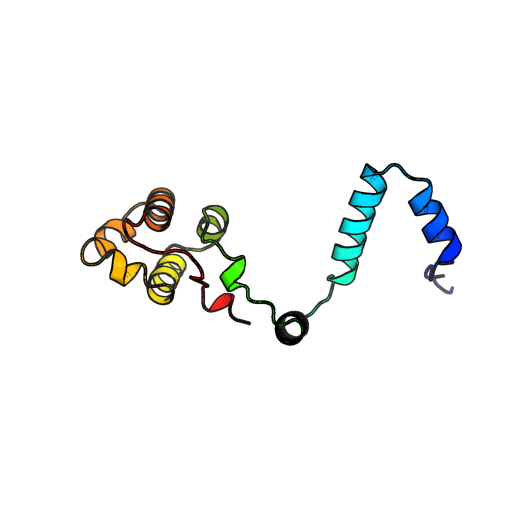2 1.00 93.56 85 ARG A CA 1
ATOM 653 C C . ARG A 1 85 ? -13.139 -4.739 8.476 1.00 93.56 85 ARG A C 1
ATOM 655 O O . ARG A 1 85 ? -13.500 -4.628 9.643 1.00 93.56 85 ARG A O 1
ATOM 662 N N . GLU A 1 86 ? -13.292 -5.843 7.758 1.00 92.88 86 GLU A N 1
ATOM 663 C CA . GLU A 1 86 ? -13.920 -7.055 8.279 1.00 92.88 86 GLU A CA 1
ATOM 664 C C . GLU A 1 86 ? -13.095 -7.651 9.422 1.00 92.88 86 GLU A C 1
ATOM 666 O O . GLU A 1 86 ? -13.653 -7.987 10.462 1.00 92.88 86 GLU A O 1
ATOM 671 N N . ALA A 1 87 ? -11.767 -7.688 9.276 1.00 93.50 87 ALA A N 1
ATOM 672 C CA . ALA A 1 87 ? -10.865 -8.191 10.312 1.00 93.50 87 ALA A CA 1
ATOM 673 C C . ALA A 1 87 ? -10.865 -7.338 11.591 1.00 93.50 87 ALA A C 1
ATOM 675 O O . ALA A 1 87 ? -10.741 -7.866 12.692 1.00 93.50 87 ALA A O 1
ATOM 676 N N . LEU A 1 88 ? -11.026 -6.018 11.464 1.00 93.12 88 LEU A N 1
ATOM 677 C CA . LEU A 1 88 ? -11.116 -5.111 12.609 1.00 93.12 88 LEU A CA 1
ATOM 678 C C . LEU A 1 88 ? -12.497 -5.113 13.278 1.00 93.12 88 LEU A C 1
ATOM 680 O O . LEU A 1 88 ? -12.590 -4.750 14.453 1.00 93.12 88 LEU A O 1
ATOM 684 N N . GLY A 1 89 ? -13.560 -5.466 12.551 1.00 92.25 89 GLY A N 1
ATOM 685 C CA . GLY A 1 89 ? -14.932 -5.482 13.059 1.00 92.25 89 GLY A CA 1
ATOM 686 C C . GLY A 1 89 ? -15.311 -4.178 13.771 1.00 92.25 89 GLY A C 1
ATOM 687 O O . GLY A 1 89 ? -15.107 -3.074 13.255 1.00 92.25 89 GLY A O 1
ATOM 688 N N . ASP A 1 90 ? -15.811 -4.295 15.000 1.00 92.25 90 ASP A N 1
ATOM 689 C CA . ASP A 1 90 ? -16.259 -3.156 15.810 1.00 92.25 90 ASP A CA 1
ATOM 690 C C . ASP A 1 90 ? -15.133 -2.166 16.157 1.00 92.25 90 ASP A C 1
ATOM 692 O O . ASP A 1 90 ? -15.379 -0.968 16.343 1.00 92.25 90 ASP A O 1
ATOM 696 N N . ASN A 1 91 ? -13.874 -2.621 16.170 1.00 92.12 91 ASN A N 1
ATOM 697 C CA . ASN A 1 91 ? -12.722 -1.754 16.416 1.00 92.12 91 ASN A CA 1
ATOM 698 C C . ASN A 1 91 ? -12.392 -0.844 15.228 1.00 92.12 91 ASN A C 1
ATOM 700 O O . ASN A 1 91 ? -11.632 0.112 15.401 1.00 92.12 91 ASN A O 1
ATOM 704 N N . PHE A 1 92 ? -12.971 -1.074 14.045 1.00 92.81 92 PHE A N 1
ATOM 705 C CA . PHE A 1 92 ? -12.660 -0.308 12.840 1.00 92.81 92 PHE A CA 1
ATOM 706 C C . PHE A 1 92 ? -12.817 1.204 13.046 1.00 92.81 92 PHE A C 1
ATOM 708 O O . PHE A 1 92 ? -11.884 1.972 12.808 1.00 92.81 92 PHE A O 1
ATOM 715 N N . LYS A 1 93 ? -13.973 1.646 13.564 1.00 93.69 93 LYS A N 1
ATOM 716 C CA . LYS A 1 93 ? -14.243 3.077 13.798 1.00 93.69 93 LYS A CA 1
ATOM 717 C C . LYS A 1 93 ? -13.243 3.692 14.779 1.00 93.69 93 LYS A C 1
ATOM 719 O O . LYS A 1 93 ? -12.793 4.815 14.575 1.00 93.69 93 LYS A O 1
ATOM 724 N N . LYS A 1 94 ? -12.868 2.943 15.821 1.00 94.50 94 LYS A N 1
ATOM 725 C CA . LYS A 1 94 ? -11.895 3.374 16.833 1.00 94.50 94 LYS A CA 1
ATOM 726 C C . LYS A 1 94 ? -10.492 3.516 16.243 1.00 94.50 94 LYS A C 1
ATOM 728 O O . LYS A 1 94 ? -9.795 4.471 16.565 1.00 94.50 94 LYS A O 1
ATOM 733 N N . VAL A 1 95 ? -10.083 2.589 15.376 1.00 94.19 95 VAL A N 1
ATOM 734 C CA . VAL A 1 95 ? -8.788 2.632 14.682 1.00 94.19 95 VAL A CA 1
ATOM 735 C C . VAL A 1 95 ? -8.715 3.828 13.729 1.00 94.19 95 VAL A C 1
ATOM 737 O O . VAL A 1 95 ? -7.743 4.577 13.773 1.00 94.19 95 VAL A O 1
ATOM 740 N N . PHE A 1 96 ? -9.763 4.073 12.941 1.00 94.81 96 PHE A N 1
ATOM 741 C CA . PHE A 1 96 ? -9.795 5.166 11.959 1.00 94.81 96 PHE A CA 1
ATOM 742 C C . PHE A 1 96 ? -9.959 6.571 12.558 1.00 94.81 96 PHE A C 1
ATOM 744 O O . PHE A 1 96 ? -9.680 7.561 11.880 1.00 94.81 96 PHE A O 1
ATOM 751 N N . ALA A 1 97 ? -10.347 6.677 13.830 1.00 94.62 97 ALA A N 1
ATOM 752 C CA . ALA A 1 97 ? -10.393 7.947 14.554 1.00 94.62 97 ALA A CA 1
ATOM 753 C C . ALA A 1 97 ? -9.006 8.445 15.015 1.00 94.62 97 ALA A C 1
ATOM 755 O O . ALA A 1 97 ? -8.865 9.618 15.360 1.00 94.62 97 ALA A O 1
ATOM 756 N N . LYS A 1 98 ? -7.982 7.579 15.022 1.00 95.19 98 LYS A N 1
ATOM 757 C CA . LYS A 1 98 ? -6.621 7.911 15.479 1.00 95.19 98 LYS A CA 1
ATOM 758 C C . LYS A 1 98 ? -5.895 8.863 14.531 1.00 95.19 98 LYS A C 1
ATOM 760 O O . LYS A 1 98 ? -6.353 9.108 13.416 1.00 95.19 98 LYS A O 1
ATOM 765 N N . SER A 1 99 ? -4.743 9.403 14.930 1.00 96.69 99 SER A N 1
ATOM 766 C CA . SER A 1 99 ? -3.876 10.190 14.035 1.00 96.69 99 SER A CA 1
ATOM 767 C C . SER A 1 99 ? -3.375 9.354 12.839 1.00 96.69 99 SER A C 1
ATOM 769 O O . SER A 1 99 ? -3.465 8.129 12.850 1.00 96.69 99 SER A O 1
ATOM 771 N N . LYS A 1 100 ? -2.883 9.993 11.761 1.00 93.81 100 LYS A N 1
ATOM 772 C CA . LYS A 1 100 ? -2.391 9.255 10.574 1.00 93.81 100 LYS A CA 1
ATOM 773 C C . LYS A 1 100 ? -1.261 8.270 10.943 1.00 93.81 100 LYS A C 1
ATOM 775 O O . LYS A 1 100 ? -1.385 7.117 10.548 1.00 93.81 100 LYS A O 1
ATOM 780 N N . PRO A 1 101 ? -0.236 8.648 11.733 1.00 96.44 101 PRO A N 1
ATOM 781 C CA . PRO A 1 101 ? 0.814 7.709 12.137 1.00 96.44 101 PRO A CA 1
ATOM 782 C C . PRO A 1 101 ? 0.277 6.509 12.928 1.00 96.44 101 PRO A C 1
ATOM 784 O O . PRO A 1 101 ? 0.586 5.366 12.608 1.00 96.44 101 PRO A O 1
ATOM 787 N N . GLU A 1 102 ? -0.598 6.749 13.906 1.00 96.12 102 GLU A N 1
ATOM 788 C CA . GLU A 1 102 ? -1.191 5.678 14.718 1.00 96.12 102 GLU A CA 1
ATOM 789 C C . GLU A 1 102 ? -2.126 4.763 13.912 1.00 96.12 102 GLU A C 1
ATOM 791 O O . GLU A 1 102 ? -2.241 3.572 14.206 1.00 96.12 102 GLU A O 1
ATOM 796 N N . LEU A 1 103 ? -2.818 5.311 12.906 1.00 96.12 103 LEU A N 1
ATOM 797 C CA . LEU A 1 103 ? -3.628 4.533 11.973 1.00 96.12 103 LEU A CA 1
ATOM 798 C C . LEU A 1 103 ? -2.740 3.612 11.132 1.00 96.12 103 LEU A C 1
ATOM 800 O O . LEU A 1 103 ? -3.059 2.436 11.006 1.00 96.12 103 LEU A O 1
ATOM 804 N N . ILE A 1 104 ? -1.618 4.113 10.607 1.00 96.94 104 ILE A N 1
ATOM 805 C CA . ILE A 1 104 ? -0.665 3.310 9.826 1.00 96.94 104 ILE A CA 1
ATOM 806 C C . ILE A 1 104 ? -0.159 2.126 10.652 1.00 96.94 104 ILE A C 1
ATOM 808 O O . ILE A 1 104 ? -0.226 0.984 10.202 1.00 96.94 104 ILE A O 1
ATOM 812 N N . GLU A 1 105 ? 0.279 2.374 11.887 1.00 96.19 105 GLU A N 1
ATOM 813 C CA . GLU A 1 105 ? 0.734 1.302 12.777 1.00 96.19 105 GLU A CA 1
ATOM 814 C C . GLU A 1 105 ? -0.361 0.270 13.062 1.00 96.19 105 GLU A C 1
ATOM 816 O O . GLU A 1 105 ? -0.085 -0.929 13.079 1.00 96.19 105 GLU A O 1
ATOM 821 N N . ALA A 1 106 ? -1.601 0.724 13.260 1.00 95.00 106 ALA A N 1
ATOM 822 C CA . ALA A 1 106 ? -2.735 -0.160 13.493 1.00 95.00 106 ALA A CA 1
ATOM 823 C C . ALA A 1 106 ? -3.084 -1.002 12.255 1.00 95.00 106 ALA A C 1
ATOM 825 O O . ALA A 1 106 ? -3.362 -2.190 12.393 1.00 95.00 106 ALA A O 1
ATOM 826 N N . LEU A 1 107 ? -3.037 -0.422 11.051 1.00 94.75 107 LEU A N 1
ATOM 827 C CA . LEU A 1 107 ? -3.323 -1.131 9.799 1.00 94.75 107 LEU A CA 1
ATOM 828 C C . LEU A 1 107 ? -2.268 -2.188 9.462 1.00 94.75 107 LEU A C 1
ATOM 830 O O . LEU A 1 107 ? -2.601 -3.170 8.804 1.00 94.75 107 LEU A O 1
ATOM 834 N N . LEU A 1 108 ? -1.025 -2.023 9.921 1.00 95.06 108 LEU A N 1
ATOM 835 C CA . LEU A 1 108 ? 0.066 -2.988 9.724 1.00 95.06 108 LEU A CA 1
ATOM 836 C C . LEU A 1 108 ? 0.110 -4.106 10.781 1.00 95.06 108 LEU A C 1
ATOM 838 O O . LEU A 1 108 ? 0.878 -5.054 10.624 1.00 95.06 108 LEU A O 1
ATOM 842 N N . LYS A 1 109 ? -0.672 -3.996 11.863 1.00 94.06 109 LYS A N 1
ATOM 843 C CA . LYS A 1 109 ? -0.652 -4.914 13.018 1.00 94.06 109 LYS A CA 1
ATOM 844 C C . LYS A 1 109 ? -2.045 -5.443 13.375 1.00 94.06 109 LYS A C 1
ATOM 846 O O . LYS A 1 109 ? -2.361 -5.621 14.549 1.00 94.06 109 LYS A O 1
ATOM 851 N N . VAL A 1 110 ? -2.896 -5.666 12.376 1.00 94.00 110 VAL A N 1
ATOM 852 C CA . VAL A 1 110 ? -4.227 -6.244 12.590 1.00 94.00 110 VAL A CA 1
ATOM 853 C C . VAL A 1 110 ? -4.062 -7.721 12.947 1.00 94.00 110 VAL A C 1
ATOM 855 O O . VAL A 1 110 ? -3.601 -8.522 12.134 1.00 94.00 110 VAL A O 1
ATOM 858 N N . GLU A 1 111 ? -4.409 -8.082 14.180 1.00 88.25 111 GLU A N 1
ATOM 859 C CA . GLU A 1 111 ? -4.305 -9.461 14.661 1.00 88.25 111 GLU A CA 1
ATOM 860 C C . GLU A 1 111 ? -5.185 -10.406 13.833 1.00 88.25 111 GLU A C 1
ATOM 862 O O . GLU A 1 111 ? -6.336 -10.102 13.525 1.00 88.25 111 GLU A O 1
ATOM 867 N N . GLY A 1 112 ? -4.631 -11.561 13.452 1.00 87.44 112 GLY A N 1
ATOM 868 C CA . GLY A 1 112 ? -5.344 -12.576 12.670 1.00 87.44 112 GLY A CA 1
ATOM 869 C C . GLY A 1 112 ? -5.589 -12.216 11.200 1.00 87.44 112 GLY A C 1
ATOM 870 O O . GLY A 1 112 ? -6.209 -13.004 10.487 1.00 87.44 112 GLY A O 1
ATOM 871 N N . PHE A 1 113 ? -5.103 -11.066 10.721 1.00 93.06 113 PHE A N 1
ATOM 872 C CA . PHE A 1 113 ? -5.233 -10.685 9.319 1.00 93.06 113 PHE A CA 1
ATOM 873 C C . PHE A 1 113 ? -4.068 -11.219 8.480 1.00 93.06 113 PHE A C 1
ATOM 875 O O . PHE A 1 113 ? -2.903 -10.907 8.730 1.00 93.06 113 PHE A O 1
ATOM 882 N N . ASP A 1 114 ? -4.391 -12.001 7.450 1.00 91.19 114 ASP A N 1
ATOM 883 C CA . ASP A 1 114 ? -3.418 -12.431 6.448 1.00 91.19 114 ASP A CA 1
ATOM 884 C C . ASP A 1 114 ? -3.217 -11.334 5.391 1.00 91.19 114 ASP A C 1
ATOM 886 O O . ASP A 1 114 ? -4.112 -11.036 4.595 1.00 91.19 114 ASP A O 1
ATOM 890 N N . TYR A 1 115 ? -2.025 -10.734 5.393 1.00 90.75 115 TYR A N 1
ATOM 891 C CA . TYR A 1 115 ? -1.613 -9.697 4.445 1.00 90.75 115 TYR A CA 1
ATOM 892 C C . TYR A 1 115 ? -1.115 -10.267 3.109 1.00 90.75 115 TYR A C 1
ATOM 894 O O . TYR A 1 115 ? -0.938 -9.511 2.148 1.00 90.75 115 TYR A O 1
ATOM 902 N N . THR A 1 116 ? -0.872 -11.576 3.013 1.00 87.56 116 THR A N 1
ATOM 903 C CA . THR A 1 116 ? -0.318 -12.194 1.809 1.00 87.56 116 THR A CA 1
ATOM 904 C C . THR A 1 116 ? -1.298 -12.079 0.639 1.00 87.56 116 THR A C 1
ATOM 906 O O . THR A 1 116 ? -2.478 -12.413 0.724 1.00 87.56 116 THR A O 1
ATOM 909 N N . GLY A 1 117 ? -0.816 -11.551 -0.491 1.00 84.81 117 GLY A N 1
ATOM 910 C CA . GLY A 1 117 ? -1.615 -11.391 -1.709 1.00 84.81 117 GLY A CA 1
ATOM 911 C C . GLY A 1 117 ? -2.734 -10.345 -1.635 1.00 84.81 117 GLY A C 1
ATOM 912 O O . GLY A 1 117 ? -3.528 -10.232 -2.577 1.00 84.81 117 GLY A O 1
ATOM 913 N N . LYS A 1 118 ? -2.791 -9.552 -0.557 1.00 90.25 118 LYS A N 1
ATOM 914 C CA . LYS A 1 118 ? -3.747 -8.455 -0.355 1.00 90.25 118 LYS A CA 1
ATOM 915 C C . LYS A 1 118 ? -3.370 -7.225 -1.184 1.00 90.25 118 LYS A C 1
ATOM 917 O O . LYS A 1 118 ? -2.883 -6.222 -0.670 1.00 90.25 118 LYS A O 1
ATOM 922 N N . LEU A 1 119 ? -3.584 -7.335 -2.493 1.00 88.31 119 LEU A N 1
ATOM 923 C CA . LEU A 1 119 ? -3.262 -6.298 -3.470 1.00 88.31 119 LEU A CA 1
ATOM 924 C C . LEU A 1 119 ? -4.421 -5.279 -3.613 1.00 88.31 119 LEU A C 1
ATOM 926 O O . LEU A 1 119 ? -5.536 -5.699 -3.963 1.00 88.31 119 LEU A O 1
ATOM 930 N N . PRO A 1 120 ? -4.174 -3.969 -3.404 1.00 87.25 120 PRO A N 1
ATOM 931 C CA . PRO A 1 120 ? -5.124 -2.887 -3.683 1.00 87.25 120 PRO A CA 1
ATOM 932 C C . PRO A 1 120 ? -5.633 -2.925 -5.127 1.00 87.25 120 PRO A C 1
ATOM 934 O O . PRO A 1 120 ? -4.891 -3.316 -6.032 1.00 87.25 120 PRO A O 1
ATOM 937 N N . LYS A 1 121 ? -6.873 -2.488 -5.390 1.00 85.00 121 LYS A N 1
ATOM 938 C CA . LYS A 1 121 ? -7.405 -2.503 -6.767 1.00 85.00 121 LYS A CA 1
ATOM 939 C C . LYS A 1 121 ? -6.636 -1.581 -7.705 1.00 85.00 121 LYS A C 1
ATOM 941 O O . LYS A 1 121 ? -6.456 -1.946 -8.858 1.00 85.00 121 LYS A O 1
ATOM 946 N N . VAL A 1 122 ? -6.125 -0.455 -7.207 1.00 76.75 122 VAL A N 1
ATOM 947 C CA . VAL A 1 122 ? -5.314 0.484 -8.004 1.00 76.75 122 VAL A CA 1
ATOM 948 C C . VAL A 1 122 ? -4.033 -0.153 -8.565 1.00 76.75 122 VAL A C 1
ATOM 950 O O . VAL A 1 122 ? -3.517 0.304 -9.576 1.00 76.75 122 VAL A O 1
ATOM 953 N N . LEU A 1 123 ? -3.548 -1.242 -7.955 1.00 80.81 123 LEU A N 1
ATOM 954 C CA . LEU A 1 123 ? -2.372 -1.985 -8.418 1.00 80.81 123 LEU A CA 1
ATOM 955 C C . LEU A 1 123 ? -2.727 -3.206 -9.283 1.00 80.81 123 LEU A C 1
ATOM 957 O O . LEU A 1 123 ? -1.834 -3.888 -9.784 1.00 80.81 123 LEU A O 1
ATOM 961 N N . LYS A 1 124 ? -4.018 -3.511 -9.461 1.00 75.94 124 LYS A N 1
ATOM 962 C CA . LYS A 1 124 ? -4.489 -4.556 -10.379 1.00 75.94 124 LYS A CA 1
ATOM 963 C C . LYS A 1 124 ? -4.569 -3.944 -11.778 1.00 75.94 124 LYS A C 1
ATOM 965 O O . LYS A 1 124 ? -5.566 -3.318 -12.120 1.00 75.94 124 LYS A O 1
ATOM 970 N N . PHE A 1 125 ? -3.495 -4.092 -12.546 1.00 67.69 125 PHE A N 1
ATOM 971 C CA . PHE A 1 125 ? -3.387 -3.618 -13.928 1.00 67.69 125 PHE A CA 1
ATOM 972 C C . PHE A 1 125 ? -4.148 -4.503 -14.937 1.00 67.69 125 PHE A C 1
ATOM 974 O O . PHE A 1 125 ? -4.221 -5.740 -14.764 1.00 67.69 125 PHE A O 1
#

Radius of gyration: 22.09 Å; chains: 1; bounding box: 53×35×56 Å

Secondary structure (DSSP, 8-state):
---------HHHHHHHHHTS-HHHHHHHHHHHHHHHHTT--HHHHHHHHHHTT--GGGT----HHHHHHS-HHHHHHHHHHHTHHHHHGGGHHHHHTS-HHHHHHHHT--TT---TT---GGG--

pLDDT: mean 84.25, std 12.51, range [35.09, 96.94]

Organism: NCBI:txid134537

Sequence (125 aa):
GDVDLPMADLPKSVSAVQATSEKVQADLMIAMLFAAIEGLEVTRLTQLCKSHKLDLKKHWKLDKEFLELITKSEMLVLADEIGIREALGDNFKKVFAKSKPELIEALLKVEGFDYTGKLPKVLKF

Foldseek 3Di:
DDPPDCPDPVVVVVVVLVPDDPVSVVVVVVVVVVVVCVVPDPVNVLVVCVVVVPQVLQVDFDDLVVLVVDDLVVVVVLCVQLVVCVLCDPCNVVLSVDDSVSNSVCSNDRPPDDRRSSDGPVPND